Protein AF-A0A1R3KPD3-F1 (afdb_monomer_lite)

InterPro domains:
  IPR019377 NADH-ubiquinone oxidoreductase, subunit 10 [PF10249] (5-53)
  IPR039993 NADH dehydrogenase [ubiquinone] 1 beta subcomplex subunit 10 [PTHR13094] (1-68)

Sequence (77 aa):
MLEMREHIVREKWIDIEKAKILRERLRWCYRIEGVNHLQKCRHLVTQYLDATRGIGWGKDGRHPSLHGPKVEEVEAE

Radius of gyration: 15.27 Å; chains: 1; bounding box: 32×37×44 Å

Foldseek 3Di:
DVVVVVVVVVVLVVLVVVLVVLVVVLVVLCVVCPVCSVPVVVVSVVVSLLSPQCHDPPLVVDDPVRVHHRDPPPPPD

Organism: NCBI:txid93759

Structure (mmCIF, N/CA/C/O backbone):
data_AF-A0A1R3KPD3-F1
#
_entry.id   AF-A0A1R3KPD3-F1
#
loop_
_atom_site.group_PDB
_atom_site.id
_atom_site.type_symbol
_atom_site.label_atom_id
_atom_site.label_alt_id
_atom_site.label_comp_id
_atom_site.label_asym_id
_atom_site.label_entity_id
_atom_site.label_seq_id
_atom_site.pdbx_PDB_ins_code
_atom_site.Cartn_x
_atom_site.Cartn_y
_atom_site.Cartn_z
_atom_site.occupancy
_atom_site.B_iso_or_equiv
_atom_site.auth_seq_id
_atom_site.auth_comp_id
_atom_site.auth_asym_id
_atom_site.auth_atom_id
_atom_site.pdbx_PDB_model_num
ATOM 1 N N . MET A 1 1 ? 19.216 -2.128 -24.974 1.00 70.31 1 MET A N 1
ATOM 2 C CA . MET A 1 1 ? 17.794 -2.546 -24.830 1.00 70.31 1 MET A CA 1
ATOM 3 C C . MET A 1 1 ? 17.567 -3.468 -23.624 1.00 70.31 1 MET A C 1
ATOM 5 O O . MET A 1 1 ? 16.555 -3.305 -22.955 1.00 70.31 1 MET A O 1
ATOM 9 N N . LEU A 1 2 ? 18.476 -4.410 -23.325 1.00 89.19 2 LEU A N 1
ATOM 10 C CA . LEU A 1 2 ? 18.406 -5.274 -22.131 1.00 89.19 2 LEU A CA 1
ATOM 11 C C . LEU A 1 2 ? 18.472 -4.487 -20.812 1.00 89.19 2 LEU A C 1
ATOM 13 O O . LEU A 1 2 ? 17.596 -4.655 -19.974 1.00 89.19 2 LEU A O 1
ATOM 17 N N . GLU A 1 3 ? 19.404 -3.543 -20.686 1.00 89.69 3 GLU A N 1
ATOM 18 C CA . GLU A 1 3 ? 19.568 -2.720 -19.473 1.00 89.69 3 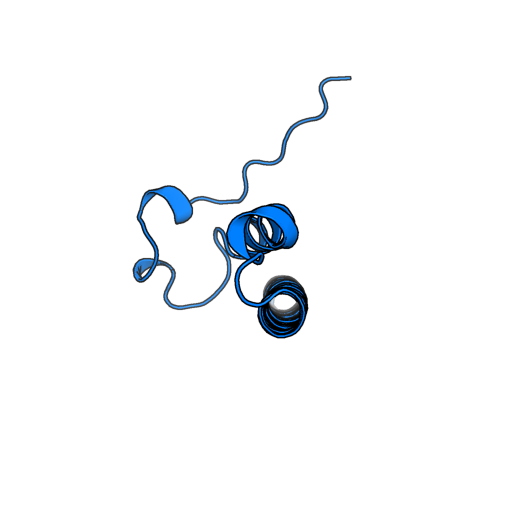GLU A CA 1
ATOM 19 C C . GLU A 1 3 ? 18.298 -1.944 -19.087 1.00 89.69 3 GLU A C 1
ATOM 21 O O . GLU A 1 3 ? 17.911 -1.914 -17.921 1.00 89.69 3 GLU A O 1
ATOM 26 N N . MET A 1 4 ? 17.586 -1.369 -20.066 1.00 91.06 4 MET A N 1
ATOM 27 C CA . MET A 1 4 ? 16.307 -0.688 -19.811 1.00 91.06 4 MET A CA 1
ATOM 28 C C . MET A 1 4 ? 15.236 -1.663 -19.308 1.00 91.06 4 MET A C 1
ATOM 30 O O . MET A 1 4 ? 14.455 -1.322 -18.423 1.00 91.06 4 MET A O 1
ATOM 34 N N . ARG A 1 5 ? 15.197 -2.892 -19.841 1.00 89.69 5 ARG A N 1
ATOM 35 C CA . ARG A 1 5 ? 14.262 -3.930 -19.377 1.00 89.69 5 ARG A CA 1
ATOM 36 C C . ARG A 1 5 ? 14.589 -4.368 -17.951 1.00 89.69 5 ARG A C 1
ATOM 38 O O . ARG A 1 5 ? 13.674 -4.501 -17.145 1.00 89.69 5 ARG A O 1
ATOM 45 N N . GLU A 1 6 ? 15.866 -4.545 -17.628 1.00 94.06 6 GLU A N 1
ATOM 46 C CA . GLU A 1 6 ? 16.317 -4.868 -16.271 1.00 94.06 6 GLU A CA 1
ATOM 47 C C . GLU A 1 6 ? 15.989 -3.755 -15.280 1.00 94.06 6 GLU A C 1
ATOM 49 O O . GLU A 1 6 ? 15.527 -4.039 -14.177 1.00 94.06 6 GLU A O 1
ATOM 54 N N . HIS A 1 7 ? 16.174 -2.496 -15.682 1.00 92.50 7 HIS A N 1
ATOM 55 C CA . HIS A 1 7 ? 15.784 -1.343 -14.880 1.00 92.50 7 HIS A CA 1
ATOM 56 C C . HIS A 1 7 ? 14.280 -1.358 -14.588 1.00 92.50 7 HIS A C 1
ATOM 58 O O . HIS A 1 7 ? 13.879 -1.282 -13.434 1.00 92.50 7 HIS A O 1
ATOM 64 N N . ILE A 1 8 ? 13.435 -1.549 -15.607 1.00 90.31 8 ILE A N 1
ATOM 65 C CA . ILE A 1 8 ? 11.975 -1.634 -15.431 1.00 90.31 8 ILE A CA 1
ATOM 66 C C . ILE A 1 8 ? 11.587 -2.767 -14.474 1.00 90.31 8 ILE A C 1
ATOM 68 O O . ILE A 1 8 ? 10.683 -2.612 -13.654 1.00 90.31 8 ILE A O 1
ATOM 72 N N . VAL A 1 9 ? 12.240 -3.926 -14.582 1.00 89.94 9 VAL A N 1
ATOM 73 C CA . VAL A 1 9 ? 11.982 -5.049 -13.676 1.00 89.94 9 VAL A CA 1
ATOM 74 C C . VAL A 1 9 ? 12.409 -4.696 -12.251 1.00 89.94 9 VAL A C 1
ATOM 76 O O . VAL A 1 9 ? 11.634 -4.945 -11.330 1.00 89.94 9 VAL A O 1
ATOM 79 N N . ARG A 1 10 ? 13.581 -4.076 -12.059 1.00 92.50 10 ARG A N 1
ATOM 80 C CA . ARG A 1 10 ? 14.058 -3.610 -10.746 1.00 92.50 10 ARG A CA 1
ATOM 81 C C . ARG A 1 10 ? 13.097 -2.617 -10.097 1.00 92.50 10 ARG A C 1
ATOM 83 O O . ARG A 1 10 ? 12.743 -2.824 -8.942 1.00 92.50 10 ARG A O 1
ATOM 90 N N . GLU A 1 11 ? 12.596 -1.631 -10.836 1.00 90.94 11 GLU A N 1
ATOM 91 C CA . GLU A 1 11 ? 11.595 -0.686 -10.316 1.00 90.94 11 GLU A CA 1
ATOM 92 C C . GLU A 1 11 ? 10.312 -1.399 -9.870 1.00 90.94 11 GLU A C 1
ATOM 94 O O . GLU A 1 11 ? 9.819 -1.182 -8.765 1.00 90.94 11 GLU A O 1
ATOM 99 N N . LYS A 1 12 ? 9.825 -2.367 -10.659 1.00 87.75 12 LYS A N 1
ATOM 100 C CA . LYS A 1 12 ? 8.671 -3.186 -10.253 1.00 87.75 12 LYS A CA 1
ATOM 101 C C . LYS A 1 12 ? 8.938 -3.991 -8.981 1.00 87.75 12 LYS A C 1
ATOM 103 O O . LYS A 1 12 ? 8.029 -4.151 -8.169 1.00 87.75 12 LYS A O 1
ATOM 108 N N . TRP A 1 13 ? 10.153 -4.510 -8.797 1.00 90.50 13 TRP A N 1
ATOM 109 C CA . TRP A 1 13 ? 10.541 -5.182 -7.554 1.00 90.50 13 TRP A CA 1
ATOM 110 C C . TRP A 1 13 ? 10.556 -4.219 -6.370 1.00 90.50 13 TRP A C 1
ATOM 112 O O . TRP A 1 13 ? 10.044 -4.569 -5.309 1.00 90.50 13 TRP A O 1
ATOM 122 N N . ILE A 1 14 ? 11.071 -3.003 -6.558 1.00 92.75 14 ILE A N 1
ATOM 123 C CA . ILE A 1 14 ? 11.070 -1.957 -5.531 1.00 92.75 14 ILE A CA 1
ATOM 124 C C . ILE A 1 14 ? 9.635 -1.645 -5.088 1.00 92.75 14 ILE A C 1
ATOM 126 O O . ILE A 1 14 ? 9.360 -1.597 -3.889 1.00 92.75 14 ILE A O 1
ATOM 130 N N . ASP A 1 15 ? 8.698 -1.500 -6.023 1.00 90.06 15 ASP A N 1
ATOM 131 C CA . ASP A 1 15 ? 7.295 -1.229 -5.696 1.00 90.06 15 ASP A CA 1
ATOM 132 C C . ASP A 1 15 ? 6.616 -2.397 -4.964 1.00 90.06 15 ASP A C 1
ATOM 134 O O . ASP A 1 15 ? 5.860 -2.189 -4.010 1.00 90.06 15 ASP A O 1
ATOM 138 N N . ILE A 1 16 ? 6.939 -3.639 -5.340 1.00 89.88 16 ILE A N 1
ATOM 139 C CA . ILE A 1 16 ? 6.479 -4.837 -4.621 1.00 89.88 16 ILE A CA 1
ATOM 140 C C . ILE A 1 16 ? 7.001 -4.839 -3.177 1.00 89.88 16 ILE A C 1
ATOM 142 O O . ILE A 1 16 ? 6.234 -5.117 -2.251 1.00 89.88 16 ILE A O 1
ATOM 146 N N . GLU A 1 17 ? 8.280 -4.530 -2.964 1.00 93.44 17 GLU A N 1
ATOM 147 C CA . GLU A 1 17 ? 8.874 -4.491 -1.624 1.00 93.44 17 GLU A CA 1
ATOM 148 C C . GLU A 1 17 ? 8.301 -3.353 -0.769 1.00 93.44 17 GLU A C 1
ATOM 150 O O . GLU A 1 17 ? 7.954 -3.572 0.394 1.00 93.44 17 GLU A O 1
ATOM 155 N N . LYS A 1 18 ? 8.064 -2.167 -1.346 1.00 92.62 18 LYS A N 1
ATOM 156 C CA . LYS A 1 18 ? 7.350 -1.073 -0.662 1.00 92.62 18 LYS A CA 1
ATOM 157 C C . LYS A 1 18 ? 5.969 -1.525 -0.171 1.00 92.62 18 LYS A C 1
ATOM 159 O O . LYS A 1 18 ? 5.608 -1.287 0.985 1.00 92.62 18 LYS A O 1
ATOM 164 N N . ALA A 1 19 ? 5.209 -2.235 -1.009 1.00 91.94 19 ALA A N 1
ATOM 165 C CA . ALA A 1 19 ? 3.906 -2.773 -0.624 1.00 91.94 19 ALA A CA 1
ATOM 166 C C . ALA A 1 19 ? 4.006 -3.846 0.482 1.00 91.94 19 ALA A C 1
ATOM 168 O O . ALA A 1 19 ? 3.131 -3.921 1.351 1.00 91.94 19 ALA A O 1
ATOM 169 N N . LYS A 1 20 ? 5.071 -4.663 0.501 1.00 93.12 20 LYS A N 1
ATOM 170 C CA . LYS A 1 20 ? 5.325 -5.639 1.579 1.00 93.12 20 LYS A CA 1
ATOM 171 C C . LYS A 1 20 ? 5.606 -4.960 2.920 1.00 93.12 20 LYS A C 1
ATOM 173 O O . LYS A 1 20 ? 5.039 -5.391 3.923 1.00 93.12 20 LYS A O 1
ATOM 178 N N . ILE A 1 21 ? 6.383 -3.876 2.938 1.00 96.31 21 ILE A N 1
ATOM 179 C CA . ILE A 1 21 ? 6.641 -3.090 4.158 1.00 96.31 21 ILE A CA 1
ATOM 180 C C . ILE A 1 21 ? 5.326 -2.538 4.732 1.00 96.31 21 ILE A C 1
ATOM 182 O O . ILE A 1 21 ? 5.064 -2.656 5.931 1.00 96.31 21 ILE A O 1
ATOM 186 N N . LEU A 1 22 ? 4.454 -1.981 3.884 1.00 95.56 22 LEU A N 1
ATOM 187 C CA . LEU A 1 22 ? 3.133 -1.498 4.309 1.00 95.56 22 LEU A CA 1
ATOM 188 C C . LEU A 1 22 ? 2.261 -2.627 4.876 1.00 95.56 22 LEU A C 1
ATOM 190 O O . LEU A 1 22 ? 1.606 -2.446 5.903 1.00 95.56 22 LEU A O 1
ATOM 194 N N . ARG A 1 23 ? 2.292 -3.813 4.258 1.00 94.81 23 ARG A N 1
ATOM 195 C CA . ARG A 1 23 ? 1.583 -4.999 4.758 1.00 94.81 23 ARG A CA 1
ATOM 196 C C . ARG A 1 23 ? 2.058 -5.407 6.152 1.00 94.81 23 ARG A C 1
ATOM 198 O O . ARG A 1 23 ? 1.238 -5.791 6.985 1.00 94.81 23 ARG A O 1
ATOM 205 N N . GLU A 1 24 ? 3.361 -5.356 6.407 1.00 97.50 24 GLU A N 1
ATOM 206 C CA . GLU A 1 24 ? 3.929 -5.694 7.713 1.00 97.50 24 GLU A CA 1
ATOM 207 C C . GLU A 1 24 ? 3.495 -4.696 8.791 1.00 97.50 24 GLU A C 1
ATOM 209 O O . GLU A 1 24 ? 2.989 -5.106 9.838 1.00 97.50 24 GLU A O 1
ATOM 214 N N . ARG A 1 25 ? 3.568 -3.392 8.493 1.00 97.06 25 ARG A N 1
ATOM 215 C CA . ARG A 1 25 ? 3.056 -2.331 9.379 1.00 97.06 25 ARG A CA 1
ATOM 216 C C . ARG A 1 25 ? 1.569 -2.501 9.675 1.00 97.06 25 ARG A C 1
ATOM 218 O O . ARG A 1 25 ? 1.150 -2.358 10.821 1.00 97.06 25 ARG A O 1
ATOM 225 N N . LEU A 1 26 ? 0.775 -2.852 8.665 1.00 96.56 26 LEU A N 1
ATOM 226 C CA . LEU A 1 26 ? -0.653 -3.103 8.828 1.00 96.56 26 LEU A CA 1
ATOM 227 C C . LEU A 1 26 ? -0.923 -4.308 9.741 1.00 96.56 26 LEU A C 1
ATOM 229 O O . LEU A 1 26 ? -1.742 -4.209 10.653 1.00 96.56 26 LEU A O 1
ATOM 233 N N . ARG A 1 27 ? -0.212 -5.428 9.541 1.00 97.12 27 ARG A N 1
ATOM 234 C CA . ARG A 1 27 ? -0.307 -6.608 10.422 1.00 97.12 27 ARG A CA 1
ATOM 235 C C . ARG A 1 27 ? 0.060 -6.268 11.860 1.00 97.12 27 ARG A C 1
ATOM 237 O O . ARG A 1 27 ? -0.599 -6.744 12.781 1.00 97.12 27 ARG A O 1
ATOM 244 N N . TRP A 1 28 ? 1.100 -5.462 12.046 1.00 97.69 28 TRP A N 1
ATOM 245 C CA . TRP A 1 28 ? 1.498 -4.994 13.365 1.00 97.69 28 TRP A CA 1
ATOM 246 C C . TRP A 1 28 ? 0.407 -4.120 14.000 1.00 97.69 28 TRP A C 1
ATOM 248 O O . TRP A 1 28 ? -0.005 -4.406 15.119 1.00 97.69 28 TRP A O 1
ATOM 258 N N . CYS A 1 29 ? -0.152 -3.155 13.262 1.00 97.44 29 CYS A N 1
ATOM 259 C CA . CYS A 1 29 ? -1.262 -2.322 13.736 1.00 97.44 29 CYS A CA 1
ATOM 260 C C . CYS A 1 29 ? -2.471 -3.168 14.159 1.00 97.44 29 CYS A C 1
ATOM 262 O O . CYS A 1 29 ? -3.010 -2.978 15.245 1.00 97.44 29 CYS A O 1
ATOM 264 N N . TYR A 1 30 ? -2.850 -4.165 13.354 1.00 97.38 30 TYR A N 1
ATOM 265 C CA . TYR A 1 30 ? -3.958 -5.072 13.674 1.00 97.38 30 TYR A CA 1
ATOM 266 C C . TYR A 1 30 ? -3.696 -5.866 14.957 1.00 97.38 30 TYR A C 1
ATOM 268 O O . TYR A 1 30 ? -4.611 -6.077 15.749 1.00 97.38 30 TYR A O 1
ATOM 276 N N . ARG A 1 31 ? -2.445 -6.289 15.179 1.00 97.06 31 ARG A N 1
ATOM 277 C CA . ARG A 1 31 ? -2.051 -7.018 16.389 1.00 97.06 31 ARG A CA 1
ATOM 278 C C . ARG A 1 31 ? -2.104 -6.141 17.640 1.00 97.06 31 ARG A C 1
ATOM 280 O O . ARG A 1 31 ? -2.488 -6.642 18.688 1.00 97.06 31 ARG A O 1
ATOM 287 N N . ILE A 1 32 ? -1.708 -4.873 17.536 1.00 97.56 32 ILE A N 1
ATOM 288 C CA . ILE A 1 32 ? -1.647 -3.947 18.676 1.00 97.56 32 ILE A CA 1
ATOM 289 C C . ILE A 1 32 ? -3.026 -3.380 19.025 1.00 97.56 32 ILE A C 1
ATOM 291 O O . ILE A 1 32 ? -3.392 -3.337 20.193 1.00 97.56 32 ILE A O 1
ATOM 295 N N . GLU A 1 33 ? -3.802 -2.960 18.026 1.00 96.88 33 GLU A N 1
ATOM 296 C CA . GLU A 1 33 ? -5.086 -2.281 18.245 1.00 96.88 33 GLU A CA 1
ATOM 297 C C . GLU A 1 33 ? -6.233 -3.239 18.587 1.00 96.88 33 GLU A C 1
ATOM 299 O O . GLU A 1 33 ? -7.245 -2.816 19.154 1.00 96.88 33 GLU A O 1
ATOM 304 N N . GLY A 1 34 ? -6.103 -4.526 18.243 1.00 93.81 34 GLY A N 1
ATOM 305 C CA . GLY A 1 34 ? -7.134 -5.528 18.498 1.00 93.81 34 GLY A CA 1
ATOM 306 C C . GLY A 1 34 ? -8.472 -5.092 17.903 1.00 93.81 34 GLY A C 1
ATOM 307 O O . GLY A 1 34 ? -8.555 -4.801 16.715 1.00 93.81 34 GLY A O 1
ATOM 308 N N . VAL A 1 35 ? -9.512 -4.980 18.730 1.00 95.44 35 VAL A N 1
ATOM 309 C CA . VAL A 1 35 ? -10.865 -4.570 18.306 1.00 95.44 35 VAL A CA 1
ATOM 310 C C . VAL A 1 35 ? -10.941 -3.172 17.672 1.00 95.44 35 VAL A C 1
ATOM 312 O O . VAL A 1 35 ? -11.849 -2.922 16.884 1.00 95.44 35 VAL A O 1
ATOM 315 N N . ASN A 1 36 ? -9.989 -2.268 17.941 1.00 95.50 36 ASN A N 1
ATOM 316 C CA . ASN A 1 36 ? -10.019 -0.899 17.407 1.00 95.50 36 ASN A CA 1
ATOM 317 C C . ASN A 1 36 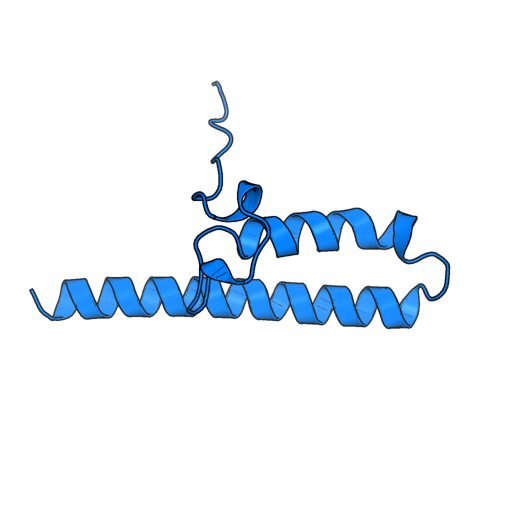? -9.341 -0.740 16.029 1.00 95.50 36 ASN A C 1
ATOM 319 O O . ASN A 1 36 ? -9.181 0.369 15.506 1.00 95.50 36 ASN A O 1
ATOM 323 N N . HIS A 1 37 ? -8.931 -1.846 15.402 1.00 95.88 37 HIS A N 1
ATOM 324 C CA . HIS A 1 37 ? -8.185 -1.802 14.146 1.00 95.88 37 HIS A CA 1
ATOM 325 C C . HIS A 1 37 ? -8.951 -1.098 13.006 1.00 95.88 37 HIS A C 1
ATOM 327 O O . HIS A 1 37 ? -8.331 -0.486 12.136 1.00 95.88 37 HIS A O 1
ATOM 333 N N . LEU A 1 38 ? -10.290 -1.134 13.016 1.00 94.19 38 LEU A N 1
ATOM 334 C CA . LEU A 1 38 ? -11.131 -0.508 11.988 1.00 94.19 38 LEU A CA 1
ATOM 335 C C . LEU A 1 38 ? -11.005 1.019 11.952 1.00 94.19 38 LEU A C 1
ATOM 337 O O . LEU A 1 38 ? -11.060 1.606 10.874 1.00 94.19 38 LEU A O 1
ATOM 341 N N . GLN A 1 39 ? -10.821 1.664 13.105 1.00 95.06 39 GLN A N 1
ATOM 342 C CA . GLN A 1 39 ? -10.669 3.117 13.177 1.00 95.06 39 GLN A CA 1
ATOM 343 C C . GLN A 1 39 ? -9.198 3.508 13.052 1.00 95.06 39 GLN A C 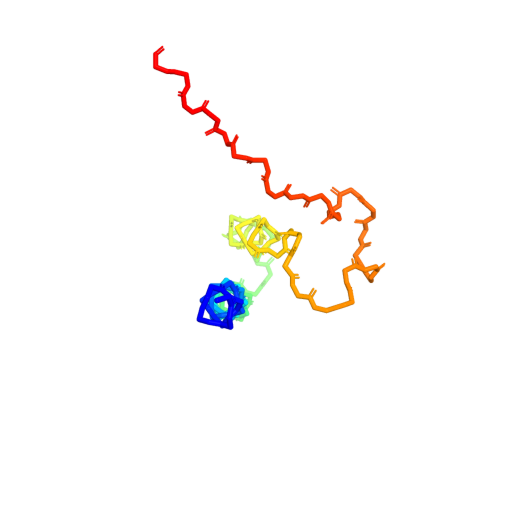1
ATOM 345 O O . GLN A 1 39 ? -8.843 4.340 12.216 1.00 95.06 39 GLN A O 1
ATOM 350 N N . LYS A 1 40 ? -8.326 2.868 13.840 1.00 95.56 40 LYS A N 1
ATOM 351 C CA . LYS A 1 40 ? -6.917 3.267 13.936 1.00 95.56 40 LYS A CA 1
ATOM 352 C C . LYS A 1 40 ? -6.091 2.850 12.723 1.00 95.56 40 LYS A C 1
ATOM 354 O O . LYS A 1 40 ? -5.296 3.645 12.238 1.00 95.56 40 LYS A O 1
ATOM 359 N N . CYS A 1 41 ? -6.295 1.649 12.179 1.00 96.94 41 CYS A N 1
ATOM 360 C CA . CYS A 1 41 ? -5.464 1.124 11.089 1.00 96.94 41 CYS A CA 1
ATOM 361 C C . CYS A 1 41 ? -5.989 1.467 9.683 1.00 96.94 41 CYS A C 1
ATOM 363 O O . CYS A 1 41 ? -5.351 1.106 8.695 1.00 96.94 41 CYS A O 1
ATOM 365 N N . ARG A 1 42 ? -7.124 2.174 9.562 1.00 95.31 42 ARG A N 1
ATOM 366 C CA . ARG A 1 42 ? -7.771 2.494 8.273 1.00 95.31 42 ARG A CA 1
ATOM 367 C C . ARG A 1 42 ? -6.827 3.167 7.276 1.00 95.31 42 ARG A C 1
ATOM 369 O O . ARG A 1 42 ? -6.789 2.779 6.115 1.00 95.31 42 ARG A O 1
ATOM 376 N N . HIS A 1 43 ? -6.045 4.142 7.731 1.00 94.94 43 HIS A N 1
ATOM 377 C CA . HIS A 1 43 ? -5.106 4.870 6.877 1.00 94.94 43 HIS A CA 1
ATOM 378 C C . HIS A 1 43 ? -4.012 3.954 6.297 1.00 94.94 43 HIS A C 1
ATOM 380 O O . HIS A 1 43 ? -3.685 4.067 5.119 1.00 94.94 43 HIS A O 1
ATOM 386 N N . LEU A 1 44 ? -3.508 2.993 7.084 1.00 95.62 44 LEU A N 1
ATOM 387 C CA . LEU A 1 44 ? -2.547 1.989 6.614 1.00 95.62 44 LEU A CA 1
ATOM 388 C C . LEU A 1 44 ? -3.172 1.030 5.598 1.00 95.62 44 LEU A C 1
ATOM 390 O O . LEU A 1 44 ? -2.503 0.646 4.642 1.00 95.62 44 LEU A O 1
ATOM 394 N N . VAL A 1 45 ? -4.446 0.657 5.780 1.00 94.00 45 VAL A N 1
ATOM 395 C CA . VAL A 1 45 ? -5.180 -0.162 4.801 1.00 94.00 45 VAL A CA 1
ATOM 396 C C . VAL A 1 45 ? -5.276 0.575 3.471 1.00 94.00 45 VAL A C 1
ATOM 398 O O . VAL A 1 45 ? -4.932 -0.008 2.447 1.00 94.00 45 VAL A O 1
ATOM 401 N N . THR A 1 46 ? -5.690 1.845 3.480 1.00 92.44 46 THR A N 1
ATOM 402 C CA . THR A 1 46 ? -5.792 2.656 2.258 1.00 92.44 46 THR A CA 1
ATOM 403 C C . THR A 1 46 ? -4.440 2.753 1.554 1.00 92.44 46 THR A C 1
ATOM 405 O O . THR A 1 46 ? -4.340 2.391 0.385 1.00 92.44 46 THR A O 1
ATOM 408 N N . GLN A 1 47 ? -3.375 3.109 2.283 1.00 92.25 47 GLN A N 1
ATOM 409 C CA . GLN A 1 47 ? -2.019 3.185 1.725 1.00 92.25 47 GLN A CA 1
ATOM 410 C C . GLN A 1 47 ? -1.551 1.851 1.133 1.00 92.25 47 GLN A C 1
ATOM 412 O O . GLN A 1 47 ? -0.977 1.824 0.046 1.00 92.25 47 GLN A O 1
ATOM 417 N N . TYR A 1 48 ? -1.795 0.736 1.827 1.00 91.56 48 TYR A N 1
ATOM 418 C CA . TYR A 1 48 ? -1.433 -0.592 1.340 1.00 91.56 48 TYR A CA 1
ATOM 419 C C . TYR A 1 48 ? -2.221 -0.974 0.082 1.00 91.56 48 TYR A C 1
ATOM 421 O O . TYR A 1 48 ? -1.63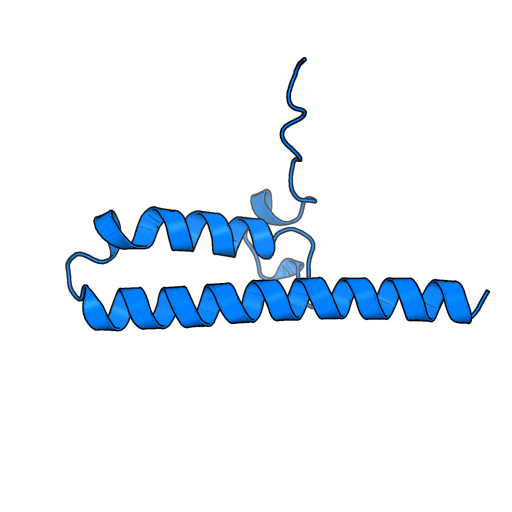2 -1.463 -0.881 1.00 91.56 48 TYR A O 1
ATOM 429 N N . LEU A 1 49 ? -3.535 -0.736 0.058 1.00 87.81 49 LEU A N 1
ATOM 430 C CA . LEU A 1 49 ? -4.359 -1.020 -1.114 1.00 87.81 49 LEU A CA 1
ATOM 431 C C . LEU A 1 49 ? -3.893 -0.197 -2.314 1.00 87.81 49 LEU A C 1
ATOM 433 O O . LEU A 1 49 ? -3.683 -0.768 -3.383 1.00 87.81 49 LEU A O 1
ATOM 437 N N . ASP A 1 50 ? -3.628 1.093 -2.126 1.00 88.06 50 ASP A N 1
ATOM 438 C CA . ASP A 1 50 ? -3.148 1.978 -3.187 1.00 88.06 50 ASP A CA 1
ATOM 439 C C . ASP A 1 50 ? -1.758 1.586 -3.691 1.00 88.06 50 ASP A C 1
ATOM 441 O O . ASP A 1 50 ? -1.537 1.548 -4.899 1.00 88.06 50 ASP A O 1
ATOM 445 N N . ALA A 1 51 ? -0.851 1.190 -2.795 1.00 87.62 51 ALA A N 1
ATOM 446 C CA . ALA A 1 51 ? 0.469 0.674 -3.154 1.00 87.62 51 ALA A CA 1
ATOM 447 C C . ALA A 1 51 ? 0.434 -0.698 -3.848 1.00 87.62 51 ALA A C 1
ATOM 449 O O . ALA A 1 51 ? 1.458 -1.159 -4.335 1.00 87.62 51 ALA A O 1
ATOM 450 N N . THR A 1 52 ? -0.711 -1.383 -3.884 1.00 84.62 52 THR A N 1
ATOM 451 C CA . THR A 1 52 ? -0.855 -2.659 -4.606 1.00 84.62 52 THR A CA 1
ATOM 452 C C . THR A 1 52 ? -1.598 -2.528 -5.933 1.00 84.62 52 THR A C 1
ATOM 454 O O . THR A 1 52 ? -1.619 -3.494 -6.704 1.00 84.62 52 THR A O 1
ATOM 457 N N . ARG A 1 53 ? -2.184 -1.362 -6.235 1.00 84.31 53 ARG A N 1
ATOM 458 C CA . ARG A 1 53 ? -2.876 -1.113 -7.507 1.00 84.31 53 ARG A CA 1
ATOM 459 C C . ARG A 1 53 ? -1.891 -1.220 -8.667 1.00 84.31 53 ARG A C 1
ATOM 461 O O . ARG A 1 53 ? -0.823 -0.620 -8.645 1.00 84.31 53 ARG A O 1
ATOM 468 N N . GLY A 1 54 ? -2.223 -2.041 -9.661 1.00 75.88 54 GLY A N 1
ATOM 469 C CA . GLY A 1 54 ? -1.379 -2.252 -10.844 1.00 75.88 54 GLY A CA 1
ATOM 470 C C . GLY A 1 54 ? -0.046 -2.991 -10.615 1.00 75.88 54 GLY A C 1
ATOM 471 O O . GLY A 1 54 ? 0.670 -3.231 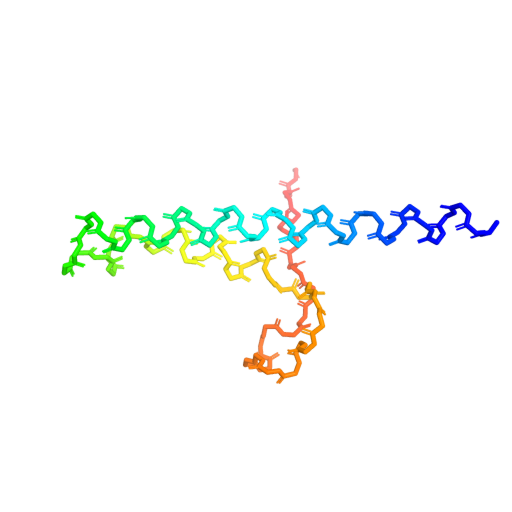-11.586 1.00 75.88 54 GLY A O 1
ATOM 472 N N . ILE A 1 55 ? 0.282 -3.406 -9.382 1.00 79.44 55 ILE A N 1
ATOM 473 C CA . ILE A 1 55 ? 1.573 -4.025 -9.023 1.00 79.44 55 ILE A CA 1
ATOM 474 C C . ILE A 1 55 ? 1.413 -5.541 -8.772 1.00 79.44 55 ILE A C 1
ATOM 476 O O . ILE A 1 55 ? 0.438 -5.985 -8.152 1.00 79.44 55 ILE A O 1
ATOM 480 N N . GLY A 1 56 ? 2.383 -6.340 -9.247 1.00 68.56 56 GLY A N 1
ATOM 481 C CA . GLY A 1 56 ? 2.502 -7.790 -9.006 1.00 68.56 56 GLY A CA 1
ATOM 482 C C . GLY A 1 56 ? 1.944 -8.727 -10.096 1.00 68.56 56 GLY A C 1
ATOM 483 O O . GLY A 1 56 ? 1.383 -8.296 -11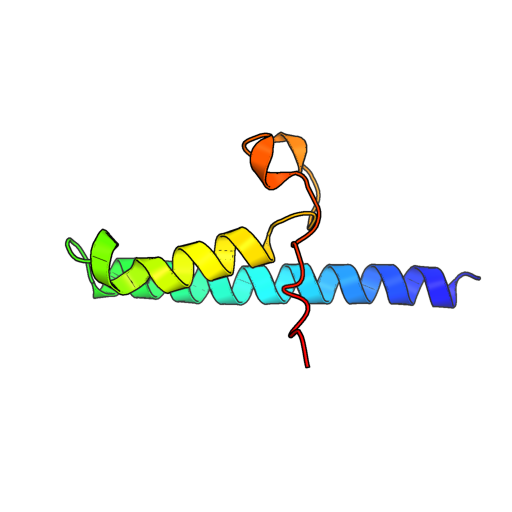.105 1.00 68.56 56 GLY A O 1
ATOM 484 N N . TRP A 1 57 ? 2.127 -10.036 -9.883 1.00 59.09 57 TRP A N 1
ATOM 485 C CA . TRP A 1 57 ? 1.497 -11.126 -10.648 1.00 59.09 57 TRP A CA 1
ATOM 486 C C . TRP A 1 57 ? 0.142 -11.500 -10.024 1.00 59.09 57 TRP A C 1
ATOM 488 O O . TRP A 1 57 ? -0.013 -11.411 -8.809 1.00 59.09 57 TRP A O 1
ATOM 498 N N . GLY A 1 58 ? -0.841 -11.913 -10.833 1.00 66.12 58 GLY A N 1
ATOM 499 C CA . GLY A 1 58 ? -2.182 -12.267 -10.336 1.00 66.12 58 GLY A CA 1
ATOM 500 C C . GLY A 1 58 ? -3.077 -11.063 -10.018 1.00 66.12 58 GLY A C 1
ATOM 501 O O . GLY A 1 58 ? -3.892 -11.111 -9.099 1.00 66.12 58 GLY A O 1
ATOM 502 N N . LYS A 1 59 ? -2.923 -9.970 -10.777 1.00 64.44 59 LYS A N 1
ATOM 503 C CA . LYS A 1 59 ? -3.752 -8.751 -10.682 1.00 64.44 59 LYS A CA 1
ATOM 504 C C . LYS A 1 59 ? -5.255 -9.043 -10.788 1.00 64.44 59 LYS A C 1
ATOM 506 O O . LYS A 1 59 ? -6.034 -8.340 -10.151 1.00 64.44 59 LYS A O 1
ATOM 511 N N . ASP A 1 60 ? -5.608 -10.136 -11.460 1.00 65.69 60 ASP A N 1
ATOM 512 C CA . ASP A 1 60 ? -6.980 -10.598 -11.666 1.00 65.69 60 ASP A CA 1
ATOM 513 C C . ASP A 1 60 ? -7.683 -11.100 -10.398 1.00 65.69 60 ASP A C 1
ATOM 515 O O . ASP A 1 60 ? -8.907 -11.123 -10.340 1.00 65.69 60 ASP A O 1
ATOM 519 N N . GLY A 1 61 ? -6.929 -11.437 -9.345 1.00 68.56 61 GLY A N 1
ATOM 520 C CA . GLY A 1 61 ? -7.491 -11.864 -8.059 1.00 68.56 61 GLY A CA 1
ATOM 521 C C . GLY A 1 61 ? -8.048 -10.726 -7.195 1.00 68.56 61 GLY A C 1
ATOM 522 O O . GLY A 1 61 ? -8.560 -10.981 -6.106 1.00 68.56 61 GLY A O 1
ATOM 523 N N . ARG A 1 62 ? -7.922 -9.466 -7.631 1.00 73.00 62 ARG A N 1
ATOM 524 C CA . ARG A 1 62 ? -8.461 -8.294 -6.923 1.00 73.00 62 ARG A CA 1
ATOM 525 C C . ARG A 1 62 ? -9.819 -7.888 -7.483 1.00 73.00 62 ARG A C 1
ATOM 527 O O . ARG A 1 62 ? -10.150 -8.201 -8.622 1.00 73.00 62 ARG A O 1
ATOM 534 N N . HIS A 1 63 ? -10.585 -7.130 -6.697 1.00 76.56 63 HIS A N 1
ATOM 535 C CA . HIS A 1 63 ? -11.818 -6.527 -7.197 1.00 76.56 63 HIS A CA 1
ATOM 536 C C . HIS A 1 63 ? -11.512 -5.659 -8.436 1.00 76.56 63 HIS A C 1
ATOM 538 O O . HIS A 1 63 ? -10.549 -4.887 -8.377 1.00 76.56 63 HIS A O 1
ATOM 544 N N . PRO A 1 64 ? -12.299 -5.741 -9.530 1.00 76.38 64 PRO A N 1
ATOM 545 C CA . PRO A 1 64 ? -12.020 -5.047 -10.793 1.00 76.38 64 PRO A CA 1
ATOM 546 C C . PRO A 1 64 ? -11.716 -3.548 -10.664 1.00 76.38 64 PRO A C 1
ATOM 548 O O . PRO A 1 64 ? -10.875 -3.026 -11.390 1.00 76.38 64 PRO A O 1
ATOM 551 N N . SER A 1 65 ? -12.310 -2.856 -9.683 1.00 76.88 65 SER A N 1
ATOM 552 C CA . SER A 1 65 ? -12.033 -1.431 -9.423 1.00 76.88 65 SER A CA 1
ATOM 553 C C . SER A 1 65 ? -10.584 -1.121 -9.009 1.00 76.88 65 SER A C 1
ATOM 555 O O . SER A 1 65 ? -10.192 0.041 -8.986 1.00 76.88 65 SER A O 1
ATOM 557 N N . LEU A 1 66 ? -9.787 -2.139 -8.669 1.00 73.12 66 LEU A N 1
ATOM 558 C CA . LEU A 1 66 ? -8.401 -2.020 -8.200 1.00 73.12 66 LEU A CA 1
ATOM 559 C C . LEU A 1 66 ? -7.366 -2.516 -9.226 1.00 73.12 66 LEU A C 1
ATOM 561 O O . LEU A 1 66 ? -6.179 -2.604 -8.911 1.00 73.12 66 LEU A O 1
ATOM 565 N N . HIS A 1 67 ? -7.798 -2.872 -10.441 1.00 74.25 67 HIS A N 1
ATOM 566 C CA . HIS A 1 67 ? -6.911 -3.357 -11.509 1.00 74.25 67 HIS A CA 1
ATOM 567 C C . HIS A 1 67 ? -6.166 -2.231 -12.231 1.00 74.25 67 HIS A C 1
ATOM 569 O O . HIS A 1 67 ? -5.144 -2.485 -12.869 1.00 74.25 67 HIS A O 1
ATOM 575 N N . GLY A 1 68 ? -6.668 -1.000 -12.123 1.00 68.19 68 GLY A N 1
ATOM 576 C CA . GLY A 1 68 ? -6.067 0.175 -12.744 1.00 68.19 68 GLY A CA 1
ATOM 577 C C . GLY A 1 68 ? -4.760 0.622 -12.073 1.00 68.19 68 GLY A C 1
ATOM 578 O O . GLY A 1 68 ? -4.477 0.233 -10.935 1.00 68.19 68 GLY A O 1
ATOM 579 N N . PRO A 1 69 ? -3.954 1.443 -12.768 1.00 68.00 69 PRO A N 1
ATOM 580 C CA . PRO A 1 69 ? -2.817 2.124 -12.162 1.00 68.00 69 PRO A CA 1
ATOM 581 C C . PRO A 1 69 ? -3.281 3.041 -11.022 1.00 68.00 69 PRO A C 1
ATOM 583 O O . PRO A 1 69 ? -4.440 3.463 -10.968 1.00 68.00 69 PRO A O 1
ATOM 586 N N . LYS A 1 70 ? -2.376 3.332 -10.084 1.00 65.56 70 LYS A N 1
ATOM 587 C CA . LYS A 1 70 ? -2.618 4.333 -9.044 1.00 65.56 70 LYS A CA 1
ATOM 588 C C . LYS A 1 70 ? -2.952 5.663 -9.732 1.00 65.56 70 LYS A C 1
ATOM 590 O O . LYS A 1 70 ? -2.200 6.098 -10.598 1.00 65.56 70 LYS A O 1
ATOM 595 N N . VAL A 1 71 ? -4.088 6.268 -9.385 1.00 65.25 71 VAL A N 1
ATOM 596 C CA . VAL A 1 71 ? -4.404 7.630 -9.831 1.00 65.25 71 VAL A CA 1
ATOM 597 C C . VAL A 1 71 ? -3.460 8.536 -9.054 1.00 65.25 71 VAL A C 1
ATOM 599 O O . VAL A 1 71 ? -3.541 8.588 -7.827 1.00 65.25 71 VAL A O 1
ATOM 602 N N . GLU A 1 72 ? -2.498 9.141 -9.740 1.00 60.12 72 GLU A N 1
ATOM 603 C CA . GLU A 1 72 ? -1.676 10.185 -9.142 1.00 60.12 72 GLU A CA 1
ATOM 604 C C . GLU A 1 72 ? -2.565 11.418 -9.003 1.00 60.12 72 GLU A C 1
ATOM 606 O O . GLU A 1 72 ? -3.153 11.886 -9.980 1.00 60.12 72 GLU A O 1
ATOM 611 N N . GLU A 1 73 ? -2.742 11.887 -7.769 1.00 57.56 73 GLU A N 1
ATOM 612 C CA . GLU A 1 73 ? -3.348 13.189 -7.531 1.00 57.56 73 GLU A CA 1
ATOM 613 C C . GLU A 1 73 ? -2.371 14.214 -8.101 1.00 57.56 73 GLU A C 1
ATOM 615 O O . GLU A 1 73 ? -1.277 14.408 -7.574 1.00 57.56 73 GLU A O 1
ATOM 620 N N . VAL A 1 74 ? -2.727 14.789 -9.248 1.00 54.03 74 VAL A N 1
ATOM 621 C CA . VAL A 1 74 ? -2.013 15.931 -9.805 1.00 54.03 74 VAL A CA 1
ATOM 622 C C . VAL A 1 74 ? -2.266 17.065 -8.821 1.00 54.03 74 VAL A C 1
ATOM 624 O O . VAL A 1 74 ? -3.399 17.539 -8.724 1.00 54.03 74 VAL A O 1
ATOM 627 N N . GLU A 1 75 ? -1.255 17.441 -8.037 1.00 46.97 75 GLU A N 1
ATOM 628 C CA . GLU A 1 75 ? -1.309 18.682 -7.270 1.00 46.97 75 GLU A CA 1
ATOM 629 C C . GLU A 1 75 ? -1.517 19.805 -8.291 1.00 46.97 75 GLU A C 1
ATOM 631 O O . GLU A 1 75 ? -0.650 20.086 -9.118 1.00 46.97 75 GLU A O 1
ATOM 636 N N . ALA A 1 76 ? -2.734 20.347 -8.322 1.00 51.78 76 ALA A N 1
ATOM 637 C CA . ALA A 1 76 ? -3.045 21.532 -9.096 1.00 51.78 76 ALA A CA 1
ATOM 638 C C . ALA A 1 76 ? -2.330 22.698 -8.410 1.00 51.78 76 ALA A C 1
ATOM 640 O O . ALA A 1 76 ? -2.750 23.127 -7.334 1.00 51.78 76 ALA A O 1
ATOM 641 N N . GLU A 1 77 ? -1.212 23.110 -9.003 1.00 44.88 77 GLU A N 1
ATOM 642 C CA . GLU A 1 77 ? -0.501 24.350 -8.679 1.00 44.88 77 GLU A CA 1
ATOM 643 C C . GLU A 1 77 ? -1.384 25.582 -8.938 1.00 44.88 77 GLU A C 1
ATOM 645 O O . GLU A 1 77 ? -2.117 25.590 -9.959 1.00 44.88 77 GLU A O 1
#

pLDDT: mean 84.32, std 14.02, range [44.88, 97.69]

Secondary structure (DSSP, 8-state):
-HHHHHHHHHHHHHHHHHHHHHHHHHHHHHHHHGGGHHHHSHHHHHHHHHHHTT-SS-GGGS-GGGSSPP-------